Protein AF-A0A9D1TZA0-F1 (afdb_monomer_lite)

Sequence (107 aa):
MQVVGKWTRILARIVWGLVCLLLMVVFLMDLRQFSQAPELYPIGAEGLGWTYESAPNYVLSGWLLVGWGVIGAVLALLYRVRNSGLFLLIHALMTLLWVGYVAWYAY

Radius of gyration: 16.85 Å; chains: 1; bounding box: 39×26×49 Å

Structure (mmCIF, N/CA/C/O backbone):
data_AF-A0A9D1TZA0-F1
#
_entry.id   AF-A0A9D1TZA0-F1
#
loop_
_atom_site.group_PDB
_atom_site.id
_atom_site.type_symbol
_atom_site.label_atom_id
_atom_site.label_alt_id
_atom_site.label_comp_id
_atom_site.label_asym_id
_atom_site.label_entity_id
_atom_site.label_seq_id
_atom_site.pdbx_PDB_ins_code
_atom_site.Cartn_x
_atom_site.Cartn_y
_atom_site.Cartn_z
_atom_site.occupancy
_atom_site.B_iso_or_equiv
_atom_site.auth_seq_id
_atom_site.auth_comp_id
_atom_site.auth_asym_id
_atom_site.auth_atom_id
_atom_site.pdbx_PDB_model_num
ATOM 1 N N . MET A 1 1 ? -17.668 12.674 29.430 1.00 52.38 1 MET A N 1
ATOM 2 C CA . MET A 1 1 ? -16.374 12.612 28.700 1.00 52.38 1 MET A CA 1
ATOM 3 C C . MET A 1 1 ? -15.982 11.202 28.227 1.00 52.38 1 MET A C 1
ATOM 5 O O . MET A 1 1 ? -15.444 11.090 27.135 1.00 52.38 1 MET A O 1
ATOM 9 N N . GLN A 1 2 ? -16.286 10.116 28.958 1.00 56.88 2 GLN A N 1
ATOM 10 C CA . GLN A 1 2 ? -15.921 8.742 28.543 1.00 56.88 2 GLN A CA 1
ATOM 11 C C . GLN A 1 2 ? -16.598 8.236 27.249 1.00 56.88 2 GLN A C 1
ATOM 13 O O . GLN A 1 2 ? -15.999 7.464 26.503 1.00 56.88 2 GLN A O 1
ATOM 18 N N . VAL A 1 3 ? -17.825 8.682 26.954 1.00 61.06 3 VAL A N 1
ATOM 19 C CA . VAL A 1 3 ? -18.577 8.264 25.753 1.00 61.06 3 VAL A CA 1
ATOM 20 C C . VAL A 1 3 ? -17.953 8.828 24.472 1.00 61.06 3 VAL A C 1
ATOM 22 O O . VAL A 1 3 ? -17.792 8.098 23.497 1.00 61.06 3 VAL A O 1
ATOM 25 N N . VAL A 1 4 ? -17.505 10.088 24.500 1.00 63.06 4 VAL A N 1
ATOM 26 C CA . VAL A 1 4 ? -16.846 10.755 23.362 1.00 63.06 4 VAL A CA 1
ATOM 27 C C . VAL A 1 4 ? -15.565 10.012 22.967 1.00 63.06 4 VAL A C 1
ATOM 29 O O . VAL A 1 4 ? -15.377 9.693 21.798 1.00 63.06 4 VAL A O 1
ATOM 32 N N . GLY A 1 5 ? -14.746 9.603 23.945 1.00 74.19 5 GLY A N 1
ATOM 33 C CA . GLY A 1 5 ? -13.518 8.833 23.697 1.00 74.19 5 GLY A CA 1
ATOM 34 C C . GLY A 1 5 ? -13.741 7.422 23.132 1.00 74.19 5 GLY A C 1
ATOM 35 O O . GLY A 1 5 ? -12.837 6.827 22.547 1.00 74.19 5 GLY A O 1
ATOM 36 N N . LYS A 1 6 ? -14.936 6.840 23.293 1.00 78.19 6 LYS A N 1
ATOM 37 C CA . LYS A 1 6 ? -15.276 5.543 22.687 1.00 78.19 6 LYS A CA 1
ATOM 38 C C . LYS A 1 6 ? -15.580 5.696 21.198 1.00 78.19 6 LYS A C 1
ATOM 40 O O . LYS A 1 6 ? -15.047 4.927 20.401 1.00 78.19 6 LYS A O 1
ATOM 45 N N . TRP A 1 7 ? -16.392 6.687 20.839 1.00 81.75 7 TRP A N 1
ATOM 46 C CA . TRP A 1 7 ? -16.781 6.941 19.452 1.00 81.75 7 TRP A CA 1
ATOM 47 C C . TRP A 1 7 ? -15.609 7.405 18.594 1.00 81.75 7 TRP A C 1
ATOM 49 O O . TRP A 1 7 ? -15.448 6.896 17.489 1.00 81.75 7 TRP A O 1
ATOM 59 N N . THR A 1 8 ? -14.732 8.266 19.119 1.00 83.88 8 THR A N 1
ATOM 60 C CA . THR A 1 8 ? -13.530 8.700 18.388 1.00 83.88 8 THR A CA 1
ATOM 61 C C . THR A 1 8 ? -12.607 7.535 18.046 1.00 83.88 8 THR A C 1
ATOM 63 O O . THR A 1 8 ? -12.127 7.441 16.921 1.00 83.88 8 THR A O 1
ATOM 66 N N . ARG A 1 9 ? -12.407 6.587 18.971 1.00 82.62 9 ARG A N 1
ATOM 67 C CA . ARG A 1 9 ? -11.593 5.387 18.715 1.00 82.62 9 ARG A CA 1
ATOM 68 C C . ARG A 1 9 ? -12.208 4.463 17.670 1.00 82.62 9 ARG A C 1
ATOM 70 O O . ARG A 1 9 ? -11.475 3.885 16.876 1.00 82.62 9 ARG A O 1
ATOM 77 N N . ILE A 1 10 ? -13.530 4.294 17.678 1.00 86.56 10 ILE A N 1
ATOM 78 C CA . ILE A 1 10 ? -14.223 3.482 16.668 1.00 86.56 10 ILE A CA 1
ATOM 79 C C . ILE A 1 10 ? -14.124 4.158 15.300 1.00 86.56 10 ILE A C 1
ATOM 81 O O . ILE A 1 10 ? -13.757 3.504 14.329 1.00 86.56 10 ILE A O 1
ATOM 85 N N . LEU A 1 11 ? -14.376 5.466 15.235 1.00 90.00 11 LEU A N 1
ATOM 86 C CA . LEU A 1 11 ? -14.295 6.225 13.993 1.00 90.00 11 LEU A CA 1
ATOM 87 C C . LEU A 1 11 ? -12.882 6.185 13.401 1.00 90.00 11 LEU A C 1
ATOM 89 O O . LEU A 1 11 ? -12.734 5.858 12.230 1.00 90.00 11 LEU A O 1
ATOM 93 N N . ALA A 1 12 ? -11.848 6.421 14.215 1.00 87.88 12 ALA A N 1
ATOM 94 C CA . ALA A 1 12 ? -10.455 6.356 13.770 1.00 87.88 12 ALA A CA 1
ATOM 95 C C . ALA A 1 12 ? -10.098 4.987 13.171 1.00 87.88 12 ALA A C 1
ATOM 97 O O . ALA A 1 12 ? -9.405 4.913 12.163 1.00 87.88 12 ALA A O 1
ATOM 98 N N . ARG A 1 13 ? -10.617 3.899 13.754 1.00 89.00 13 ARG A N 1
ATOM 99 C CA . ARG A 1 13 ? -10.427 2.536 13.236 1.00 89.00 13 ARG A CA 1
ATOM 100 C C . ARG A 1 13 ? -11.102 2.330 11.889 1.00 89.00 13 ARG A C 1
ATOM 102 O O . ARG A 1 13 ? -10.477 1.780 10.992 1.00 89.00 13 ARG A O 1
ATOM 109 N N . ILE A 1 14 ? -12.355 2.766 11.753 1.00 91.69 14 ILE A N 1
ATOM 110 C CA . ILE A 1 14 ? -13.105 2.649 10.495 1.00 91.69 14 ILE A CA 1
ATOM 111 C C . ILE A 1 14 ? -12.395 3.442 9.402 1.00 91.69 14 ILE A C 1
ATOM 113 O O . ILE A 1 14 ? -12.116 2.896 8.341 1.00 91.69 14 ILE A O 1
ATOM 117 N N . VAL A 1 15 ? -12.047 4.698 9.686 1.00 93.62 15 VAL A N 1
ATOM 118 C CA . VAL A 1 15 ? -11.326 5.562 8.746 1.00 93.62 15 VAL A CA 1
ATOM 119 C C . VAL A 1 15 ? -10.005 4.917 8.339 1.00 93.62 15 VAL A C 1
ATOM 121 O O . VAL A 1 15 ? -9.738 4.790 7.150 1.00 93.62 15 VAL A O 1
ATOM 124 N N . TRP A 1 16 ? -9.209 4.437 9.297 1.00 94.38 16 TRP A N 1
ATOM 125 C CA . TRP A 1 16 ? -7.934 3.796 8.985 1.00 94.38 16 TRP A CA 1
ATOM 126 C C . TRP A 1 16 ? -8.096 2.498 8.180 1.00 94.38 16 TRP A C 1
ATOM 128 O O . TRP A 1 16 ? -7.349 2.259 7.234 1.00 94.38 16 TRP A O 1
ATOM 138 N N . GLY A 1 17 ? -9.097 1.678 8.507 1.00 94.38 17 GLY A N 1
ATOM 139 C CA . GLY A 1 17 ? -9.430 0.482 7.735 1.00 94.38 17 GLY A CA 1
ATOM 140 C C . GLY A 1 17 ? -9.799 0.817 6.288 1.00 94.38 17 GLY A C 1
ATOM 141 O O . GLY A 1 17 ? -9.288 0.183 5.369 1.00 94.38 17 GLY A O 1
ATOM 142 N N . LEU A 1 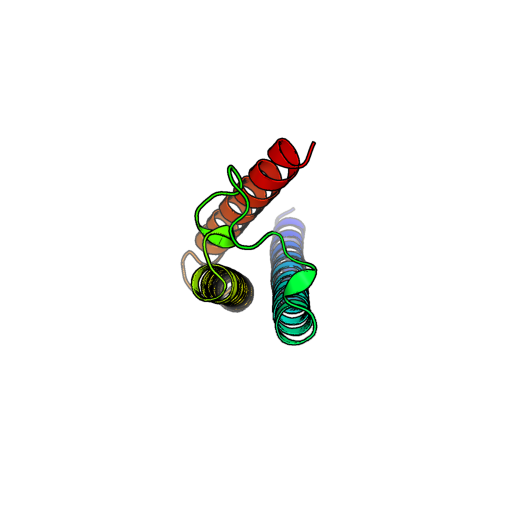18 ? -10.613 1.856 6.074 1.00 95.88 18 LEU A N 1
ATOM 143 C CA . LEU A 1 18 ? -10.957 2.345 4.735 1.00 95.88 18 LEU A CA 1
ATOM 144 C C . LEU A 1 18 ? -9.729 2.869 3.980 1.00 95.88 18 LEU A C 1
ATOM 146 O O . LEU A 1 18 ? -9.582 2.571 2.800 1.00 95.88 18 LEU A O 1
ATOM 150 N N . VAL A 1 19 ? -8.820 3.583 4.651 1.00 95.50 19 VAL A N 1
ATOM 151 C CA . VAL A 1 19 ? -7.544 4.023 4.057 1.00 95.50 19 VAL A CA 1
ATOM 152 C C . VAL A 1 19 ? -6.711 2.824 3.601 1.00 95.50 19 VAL A C 1
ATOM 154 O O . VAL A 1 19 ? -6.204 2.830 2.483 1.00 95.50 19 VAL A O 1
ATOM 157 N N . CYS A 1 20 ? -6.611 1.769 4.413 1.00 95.88 20 CYS A N 1
ATOM 158 C CA . CYS A 1 20 ? -5.873 0.559 4.039 1.00 95.88 20 CYS A CA 1
ATOM 159 C C . CYS A 1 20 ? -6.496 -0.143 2.823 1.00 95.88 20 CYS A C 1
ATOM 161 O O . CYS A 1 20 ? -5.772 -0.588 1.935 1.00 95.88 20 CYS A O 1
ATOM 163 N N . LEU A 1 21 ? -7.831 -0.201 2.752 1.00 96.12 21 LEU A N 1
ATOM 164 C CA . LEU A 1 21 ? -8.543 -0.750 1.594 1.00 96.12 21 LEU A CA 1
ATOM 165 C C . LEU A 1 21 ? -8.323 0.094 0.332 1.00 96.12 21 LEU A C 1
ATOM 167 O O . LEU A 1 21 ? -8.101 -0.463 -0.739 1.00 96.12 21 LEU A O 1
ATOM 171 N N . LEU A 1 22 ? -8.345 1.424 0.449 1.00 96.06 22 LEU A N 1
ATOM 172 C CA . LEU A 1 22 ? -8.060 2.323 -0.671 1.00 96.06 22 LEU A CA 1
ATOM 173 C C . LEU A 1 22 ? -6.619 2.162 -1.170 1.00 96.06 22 LEU A C 1
ATOM 175 O O . LEU A 1 22 ? -6.416 2.020 -2.372 1.00 96.06 22 LEU A O 1
ATOM 179 N N . LEU A 1 23 ? -5.633 2.113 -0.269 1.00 93.56 23 LEU A N 1
ATOM 180 C CA . LEU A 1 23 ? -4.233 1.859 -0.630 1.00 93.56 23 LEU A CA 1
ATOM 181 C C . LEU A 1 23 ? -4.069 0.512 -1.338 1.00 93.56 23 LEU A C 1
ATOM 183 O O . LEU A 1 23 ? -3.396 0.430 -2.359 1.00 93.56 23 LEU A O 1
ATOM 187 N N . MET A 1 24 ? -4.740 -0.531 -0.847 1.00 95.81 24 MET A N 1
ATOM 188 C CA . MET A 1 24 ? -4.747 -1.838 -1.499 1.00 95.81 24 MET A CA 1
ATOM 189 C C . MET A 1 24 ? -5.275 -1.753 -2.938 1.00 95.81 24 MET A C 1
ATOM 191 O O . MET A 1 24 ? -4.668 -2.319 -3.843 1.00 95.81 24 MET A O 1
ATOM 195 N N . VAL A 1 25 ? -6.371 -1.021 -3.170 1.00 97.25 25 VAL A N 1
ATOM 196 C CA . VAL A 1 25 ? -6.902 -0.791 -4.524 1.00 97.25 25 VAL A CA 1
ATOM 197 C C . VAL A 1 25 ? -5.889 -0.047 -5.393 1.00 97.25 25 VAL A C 1
ATOM 199 O O . VAL A 1 25 ? -5.688 -0.445 -6.537 1.00 97.25 25 VAL A O 1
ATOM 202 N N . VAL A 1 26 ? -5.222 0.982 -4.862 1.00 96.12 26 VAL A N 1
ATOM 203 C CA . VAL A 1 26 ? -4.176 1.720 -5.590 1.00 96.12 26 VAL A CA 1
ATOM 204 C C . VAL A 1 26 ? -3.054 0.780 -6.032 1.00 96.12 26 VAL A C 1
ATOM 206 O O . VAL A 1 26 ? -2.725 0.761 -7.214 1.00 96.12 26 VAL A O 1
ATOM 209 N N . PHE A 1 27 ? -2.527 -0.061 -5.139 1.00 95.69 27 PHE A N 1
ATOM 210 C CA . PHE A 1 27 ? -1.452 -0.997 -5.488 1.00 95.69 27 PHE A CA 1
ATOM 211 C C . PHE A 1 27 ? -1.895 -2.091 -6.468 1.00 95.69 27 PHE A C 1
ATOM 213 O O . PHE A 1 27 ? -1.125 -2.486 -7.338 1.00 95.69 27 PHE A O 1
ATOM 220 N N . LEU A 1 28 ? -3.142 -2.563 -6.382 1.00 97.94 28 LEU A N 1
ATOM 221 C CA . LEU A 1 28 ? -3.689 -3.502 -7.369 1.00 97.94 28 LEU A CA 1
ATOM 222 C C . LEU A 1 28 ? -3.835 -2.859 -8.753 1.00 97.94 28 LEU A C 1
ATOM 224 O O . LEU A 1 28 ? -3.575 -3.511 -9.765 1.00 97.94 28 LEU A O 1
ATOM 228 N N . MET A 1 29 ? -4.252 -1.593 -8.806 1.00 98.06 29 MET A N 1
ATOM 229 C CA . MET A 1 29 ? -4.347 -0.838 -10.056 1.00 98.06 29 MET A CA 1
ATOM 230 C C . MET A 1 29 ? -2.966 -0.559 -10.651 1.00 98.06 29 MET A C 1
ATOM 232 O O . MET A 1 29 ? -2.810 -0.687 -11.861 1.00 98.06 29 MET A O 1
ATOM 236 N N . ASP A 1 30 ? -1.975 -0.261 -9.814 1.00 96.81 30 ASP A N 1
ATOM 237 C CA . ASP A 1 30 ? -0.580 -0.069 -10.218 1.00 96.81 30 ASP A CA 1
ATOM 238 C C . ASP A 1 30 ? 0.028 -1.365 -10.781 1.00 96.81 30 ASP A C 1
ATOM 240 O O . ASP A 1 30 ? 0.524 -1.388 -11.904 1.00 96.81 30 ASP A O 1
ATOM 244 N N . LEU A 1 31 ? -0.143 -2.499 -10.090 1.00 97.69 31 LEU A N 1
ATOM 245 C CA . LEU A 1 31 ? 0.260 -3.816 -10.606 1.00 97.69 31 LEU A CA 1
ATOM 246 C C . LEU A 1 31 ? -0.433 -4.164 -11.930 1.00 97.69 31 LEU A C 1
ATOM 248 O O . LEU A 1 31 ? 0.190 -4.716 -12.841 1.00 97.69 31 LEU A O 1
ATOM 252 N N . ARG A 1 32 ? -1.727 -3.846 -12.053 1.00 98.06 32 ARG A N 1
ATOM 253 C CA . ARG A 1 32 ? -2.467 -4.028 -13.305 1.00 98.06 32 ARG A CA 1
ATOM 254 C C . ARG A 1 32 ? -1.887 -3.155 -14.416 1.00 98.06 32 ARG A C 1
ATOM 256 O O . ARG A 1 32 ? -1.686 -3.667 -15.514 1.00 98.06 32 ARG A O 1
ATOM 263 N N . GLN A 1 33 ? -1.620 -1.881 -14.152 1.00 98.19 33 GLN A N 1
ATOM 264 C CA . GLN A 1 33 ? -1.022 -0.974 -15.127 1.00 98.19 33 GLN A CA 1
ATOM 265 C C . GLN A 1 33 ? 0.364 -1.464 -15.557 1.00 98.19 33 GLN A C 1
ATOM 267 O O . GLN A 1 33 ? 0.613 -1.572 -16.755 1.00 98.19 33 GLN A O 1
ATOM 272 N N . PHE A 1 34 ? 1.209 -1.878 -14.612 1.00 97.69 34 PHE A N 1
ATOM 273 C CA . PHE A 1 34 ? 2.499 -2.499 -14.902 1.00 97.69 34 PHE A CA 1
ATOM 274 C C . PHE A 1 34 ? 2.366 -3.735 -15.797 1.00 97.69 34 PHE A C 1
ATOM 276 O O . PHE A 1 34 ? 3.117 -3.886 -16.754 1.00 97.69 34 PHE A O 1
ATOM 283 N N . SER A 1 35 ? 1.378 -4.603 -15.548 1.00 96.88 35 SER A N 1
ATOM 284 C CA . SER A 1 35 ? 1.147 -5.780 -16.400 1.00 96.88 35 SER A CA 1
ATOM 285 C C . SER A 1 35 ? 0.714 -5.441 -17.832 1.00 96.88 35 SER A C 1
ATOM 287 O O . SER A 1 35 ? 0.888 -6.262 -18.729 1.00 96.88 35 SER A O 1
ATOM 289 N N . GLN A 1 36 ? 0.120 -4.262 -18.041 1.00 97.81 36 GLN A N 1
ATOM 290 C CA . GLN A 1 36 ? -0.397 -3.825 -19.337 1.00 97.81 36 GLN A CA 1
ATOM 291 C C . GLN A 1 36 ? 0.624 -2.999 -20.124 1.00 97.81 36 GLN A C 1
ATOM 293 O O . GLN A 1 36 ? 0.630 -3.075 -21.349 1.00 97.81 36 GLN A O 1
ATOM 298 N N . ALA A 1 37 ? 1.448 -2.219 -19.425 1.00 96.62 37 ALA A N 1
ATOM 299 C CA . ALA A 1 37 ? 2.404 -1.280 -20.000 1.00 96.62 37 ALA A CA 1
ATOM 300 C C . ALA A 1 37 ? 3.665 -1.176 -19.112 1.00 96.62 37 ALA A C 1
ATOM 302 O O . ALA A 1 37 ? 3.890 -0.146 -18.463 1.00 96.62 37 ALA A O 1
ATOM 303 N N . PRO A 1 38 ? 4.478 -2.248 -19.013 1.00 94.25 38 PRO A N 1
ATOM 304 C CA . PRO A 1 38 ? 5.663 -2.273 -18.150 1.00 94.25 38 PRO A CA 1
ATOM 305 C C . PRO A 1 38 ? 6.726 -1.242 -18.560 1.00 94.25 38 PRO A C 1
ATOM 307 O O . PRO A 1 38 ? 7.515 -0.815 -17.721 1.00 94.25 38 PRO A O 1
ATOM 310 N N . GLU A 1 39 ? 6.732 -0.801 -19.818 1.00 95.50 39 GLU A N 1
ATOM 311 C CA . GLU A 1 39 ? 7.627 0.227 -20.359 1.00 95.50 39 GLU A CA 1
ATOM 312 C C . GLU A 1 39 ? 7.415 1.625 -19.758 1.00 95.50 39 GLU A C 1
ATOM 314 O O . GLU A 1 39 ? 8.291 2.480 -19.879 1.00 95.50 39 GLU A O 1
ATOM 319 N N . LEU A 1 40 ? 6.277 1.868 -19.096 1.00 95.94 40 LEU A N 1
ATOM 320 C CA . LEU A 1 40 ? 6.017 3.118 -18.372 1.00 95.94 40 LEU A CA 1
ATOM 321 C C . LEU A 1 40 ? 6.771 3.202 -17.040 1.00 95.94 40 LEU A C 1
ATOM 323 O O . LEU A 1 40 ? 6.781 4.256 -16.403 1.00 95.94 40 LEU A O 1
ATOM 327 N N . TYR A 1 41 ? 7.379 2.100 -16.608 1.00 95.06 41 TYR A N 1
ATOM 328 C CA . TYR A 1 41 ? 8.060 1.994 -15.331 1.00 95.06 41 TYR A CA 1
ATOM 329 C C . TYR A 1 41 ? 9.572 1.974 -15.551 1.00 95.06 41 TYR A C 1
ATOM 331 O O . TYR A 1 41 ? 10.054 1.319 -16.477 1.00 95.06 41 TYR A O 1
ATOM 339 N N . PRO A 1 42 ? 10.353 2.654 -14.698 1.00 94.69 42 PRO A N 1
ATOM 340 C CA . PRO A 1 42 ? 11.793 2.804 -14.884 1.00 94.69 42 PRO A CA 1
ATOM 341 C C . PRO A 1 42 ? 12.561 1.555 -14.413 1.00 94.69 42 PRO A C 1
ATOM 343 O O . PRO A 1 42 ? 13.460 1.629 -13.576 1.00 94.69 42 PRO A O 1
ATOM 346 N N . ILE A 1 43 ? 12.178 0.382 -14.920 1.00 96.31 43 ILE A N 1
ATOM 347 C CA . ILE A 1 43 ? 12.802 -0.894 -14.572 1.00 96.31 43 ILE A CA 1
ATOM 348 C C . ILE A 1 43 ? 14.229 -0.938 -15.127 1.00 96.31 43 ILE A C 1
ATOM 350 O O . ILE A 1 43 ? 14.455 -0.704 -16.312 1.00 96.31 43 ILE A O 1
ATOM 354 N N . GLY A 1 44 ? 15.191 -1.256 -14.266 1.00 92.81 44 GLY A N 1
ATOM 355 C CA . GLY A 1 44 ? 16.617 -1.271 -14.575 1.00 92.81 44 GLY A CA 1
ATOM 356 C C . GLY A 1 44 ? 17.274 0.111 -14.580 1.00 92.81 44 GLY A C 1
ATOM 357 O O . GLY A 1 44 ? 18.462 0.199 -14.881 1.00 92.81 44 GLY A O 1
ATOM 358 N N . ALA A 1 45 ? 16.547 1.187 -14.254 1.00 90.81 45 ALA A N 1
ATOM 359 C CA . ALA A 1 45 ? 17.144 2.513 -14.156 1.00 90.81 45 ALA A CA 1
ATOM 360 C C . ALA A 1 45 ? 18.042 2.625 -12.913 1.00 90.81 45 ALA A C 1
ATOM 362 O O . ALA A 1 45 ? 17.680 2.214 -11.805 1.00 90.81 45 ALA A O 1
ATOM 363 N N . GLU A 1 46 ? 19.226 3.206 -13.100 1.00 89.50 46 GLU A N 1
ATOM 364 C CA . GLU A 1 46 ? 20.189 3.399 -12.020 1.00 89.50 46 GLU A CA 1
ATOM 365 C C . GLU A 1 46 ? 19.644 4.351 -10.944 1.00 89.50 46 GLU A C 1
ATOM 367 O O . GLU A 1 46 ? 18.962 5.334 -11.232 1.00 89.50 46 GLU A O 1
ATOM 372 N N . GLY A 1 47 ? 19.956 4.061 -9.679 1.00 84.25 47 GLY A N 1
ATOM 373 C CA . GLY A 1 47 ? 19.621 4.934 -8.549 1.00 84.25 47 GLY A CA 1
ATOM 374 C C . GLY A 1 47 ? 18.196 4.811 -7.993 1.00 84.25 47 GLY A C 1
ATOM 375 O O . GLY A 1 47 ? 17.890 5.491 -7.018 1.00 84.25 47 GLY A O 1
ATOM 376 N N . LEU A 1 48 ? 17.340 3.932 -8.532 1.00 83.88 48 LEU A N 1
ATOM 377 C CA . LEU A 1 48 ? 15.944 3.775 -8.074 1.00 83.88 48 LEU A CA 1
ATOM 378 C C . LEU A 1 48 ? 15.720 2.663 -7.029 1.00 83.88 48 LEU A C 1
ATOM 380 O O . LEU A 1 48 ? 14.604 2.456 -6.553 1.00 83.88 48 LEU A O 1
ATOM 384 N N . GLY A 1 49 ? 16.785 1.970 -6.623 1.00 87.69 49 GLY A N 1
ATOM 385 C CA . GLY A 1 49 ? 16.746 0.948 -5.576 1.00 87.69 49 GLY A CA 1
ATOM 386 C C . GLY A 1 49 ? 16.129 -0.388 -6.010 1.00 87.69 49 GLY A C 1
ATOM 387 O O . GLY A 1 49 ? 15.739 -0.591 -7.157 1.00 87.69 49 GLY A O 1
ATOM 388 N N . TRP A 1 50 ? 16.046 -1.321 -5.056 1.00 93.25 50 TRP A N 1
ATOM 389 C CA . TRP A 1 50 ? 15.744 -2.738 -5.309 1.00 93.25 50 TRP A CA 1
ATOM 390 C C . TRP A 1 50 ? 14.401 -2.991 -6.014 1.00 93.25 50 TRP A C 1
ATOM 392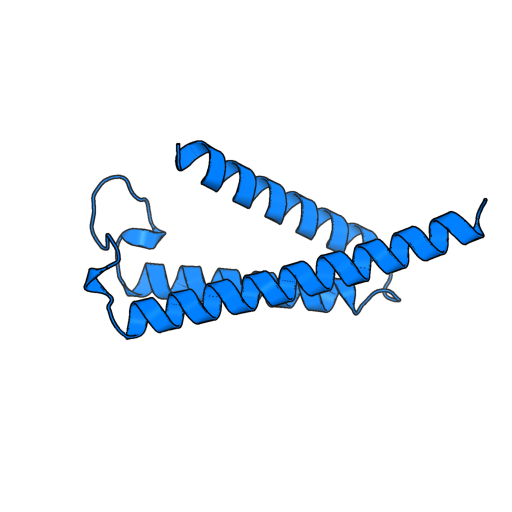 O O . TRP A 1 50 ? 14.306 -3.872 -6.867 1.00 93.25 50 TRP A O 1
ATOM 402 N N . THR A 1 51 ? 13.369 -2.195 -5.705 1.00 93.31 51 THR A N 1
ATOM 403 C CA . THR A 1 51 ? 12.031 -2.320 -6.313 1.00 93.31 51 THR A CA 1
ATOM 404 C C . THR A 1 51 ? 12.066 -2.168 -7.831 1.00 93.31 51 THR A C 1
ATOM 406 O O . THR A 1 51 ? 11.345 -2.880 -8.520 1.00 93.31 51 THR A O 1
ATOM 409 N N . TYR A 1 52 ? 12.901 -1.272 -8.357 1.00 94.25 52 TYR A N 1
ATOM 410 C CA . TYR A 1 52 ? 12.983 -1.000 -9.792 1.00 94.25 52 TYR A CA 1
ATOM 411 C C . TYR A 1 52 ? 14.131 -1.749 -10.475 1.00 94.25 52 TYR A C 1
ATOM 413 O O . TYR A 1 52 ? 14.308 -1.610 -11.676 1.00 94.25 52 TYR A O 1
ATOM 421 N N . GLU A 1 53 ? 14.891 -2.580 -9.760 1.00 95.62 53 GLU A N 1
ATOM 422 C CA . GLU A 1 53 ? 16.019 -3.331 -10.330 1.00 95.62 53 GLU A CA 1
ATOM 423 C C . GLU A 1 53 ? 15.571 -4.351 -11.391 1.00 95.62 53 GLU A C 1
ATOM 425 O O . GLU A 1 53 ? 16.260 -4.577 -12.383 1.00 95.62 53 GLU A O 1
ATOM 430 N N . SER A 1 54 ? 14.397 -4.962 -11.211 1.00 96.31 54 SER A N 1
ATOM 431 C CA . SER A 1 54 ? 13.840 -5.924 -12.161 1.00 96.31 54 SER A CA 1
ATOM 432 C C . SER A 1 54 ? 12.314 -5.993 -12.077 1.00 96.31 54 SER A C 1
ATOM 434 O O . SER A 1 54 ? 11.716 -5.662 -11.051 1.00 96.31 54 SER A O 1
ATOM 436 N N . ALA A 1 55 ? 11.668 -6.476 -13.142 1.00 96.38 55 ALA A N 1
ATOM 437 C CA . ALA A 1 55 ? 10.217 -6.668 -13.163 1.00 96.38 55 ALA A CA 1
ATOM 438 C C . ALA A 1 55 ? 9.705 -7.610 -12.044 1.00 96.38 55 ALA A C 1
ATOM 440 O O . ALA A 1 55 ? 8.706 -7.272 -11.408 1.00 96.38 55 ALA A O 1
ATOM 441 N N . PRO A 1 56 ? 10.368 -8.747 -11.728 1.00 97.31 56 PRO A N 1
ATOM 442 C CA . PRO A 1 56 ? 9.983 -9.577 -10.585 1.00 97.31 56 PRO A CA 1
ATOM 443 C C . PRO A 1 56 ? 10.042 -8.846 -9.240 1.00 97.31 56 PRO A C 1
ATOM 445 O O . PRO A 1 56 ? 9.123 -9.004 -8.436 1.00 97.31 56 PRO A O 1
ATOM 448 N N . ASN A 1 57 ? 11.076 -8.029 -9.000 1.00 96.88 57 ASN A N 1
ATOM 449 C CA . ASN A 1 57 ? 11.183 -7.251 -7.761 1.00 96.88 57 ASN A CA 1
ATOM 450 C C . ASN A 1 57 ? 10.035 -6.250 -7.652 1.00 96.88 57 ASN A C 1
ATOM 452 O O . ASN A 1 57 ? 9.409 -6.149 -6.600 1.00 96.88 57 ASN A O 1
ATOM 456 N N . TYR A 1 58 ? 9.714 -5.565 -8.750 1.00 96.62 58 TYR A N 1
ATOM 457 C CA . TYR A 1 58 ? 8.624 -4.601 -8.792 1.00 96.62 58 TYR A CA 1
ATOM 458 C C . TYR A 1 58 ? 7.269 -5.251 -8.466 1.00 96.62 58 TYR A C 1
ATOM 460 O O . TYR A 1 58 ? 6.542 -4.792 -7.581 1.00 96.62 58 TYR A O 1
ATOM 468 N N . VAL A 1 59 ? 6.965 -6.382 -9.112 1.00 97.62 59 VAL A N 1
ATOM 469 C CA . VAL A 1 59 ? 5.737 -7.152 -8.855 1.00 97.62 59 VAL A CA 1
ATOM 470 C C . VAL A 1 59 ? 5.684 -7.646 -7.408 1.00 97.62 59 VAL A C 1
ATOM 472 O O . VAL A 1 59 ? 4.639 -7.545 -6.760 1.00 97.62 59 VAL A O 1
ATOM 475 N N . LEU A 1 60 ? 6.799 -8.152 -6.874 1.00 97.81 60 LEU A N 1
ATOM 476 C CA . LEU A 1 60 ? 6.882 -8.598 -5.485 1.00 97.81 60 LEU A CA 1
ATOM 477 C C . LEU A 1 60 ? 6.651 -7.438 -4.507 1.00 97.81 60 LEU A C 1
ATOM 479 O O . LEU A 1 60 ? 5.849 -7.582 -3.585 1.00 97.81 60 LEU A O 1
ATOM 483 N N . SER A 1 61 ? 7.278 -6.281 -4.729 1.00 95.62 61 SER A N 1
ATOM 484 C CA . SER A 1 61 ? 7.049 -5.067 -3.937 1.00 95.62 61 SER A CA 1
ATOM 485 C C . SER A 1 61 ? 5.576 -4.655 -3.942 1.00 95.62 61 SER A C 1
ATOM 487 O O . SER A 1 61 ? 5.012 -4.401 -2.877 1.00 95.62 61 SER A O 1
ATOM 489 N N . GLY A 1 62 ? 4.918 -4.665 -5.105 1.00 96.31 62 GLY A N 1
ATOM 490 C CA . GLY A 1 62 ? 3.486 -4.373 -5.196 1.00 96.31 62 GLY A CA 1
ATOM 491 C C . GLY A 1 62 ? 2.630 -5.353 -4.384 1.00 96.31 62 GLY A C 1
ATOM 492 O O . GLY A 1 62 ? 1.760 -4.929 -3.622 1.00 96.31 62 GLY A O 1
ATOM 493 N N . TRP A 1 63 ? 2.908 -6.659 -4.453 1.00 97.81 63 TRP A N 1
ATOM 494 C CA . TRP A 1 63 ? 2.184 -7.654 -3.650 1.00 97.81 63 TRP A CA 1
ATOM 495 C C . TRP A 1 63 ? 2.447 -7.535 -2.148 1.00 97.81 63 TRP A C 1
ATOM 497 O O . TRP A 1 63 ? 1.523 -7.733 -1.355 1.00 97.81 63 TRP A O 1
ATOM 507 N N . LEU A 1 64 ? 3.667 -7.177 -1.740 1.00 96.94 64 LEU A N 1
ATOM 508 C CA . LEU A 1 64 ? 3.978 -6.888 -0.338 1.00 96.94 64 LEU A CA 1
ATOM 509 C C . LEU A 1 64 ? 3.161 -5.693 0.172 1.00 96.94 64 LEU A C 1
ATOM 511 O O . LEU A 1 64 ? 2.628 -5.751 1.281 1.00 96.94 64 LEU A O 1
ATOM 515 N N . LEU A 1 65 ? 2.991 -4.652 -0.646 1.00 95.69 65 LEU A N 1
ATOM 516 C CA . LEU A 1 65 ? 2.169 -3.484 -0.316 1.00 95.69 65 LEU A CA 1
ATOM 517 C C . LEU A 1 65 ? 0.667 -3.816 -0.264 1.00 95.69 65 LEU A C 1
ATOM 519 O O . LEU A 1 65 ? -0.035 -3.363 0.645 1.00 95.69 65 LEU A O 1
ATOM 523 N N . VAL A 1 66 ? 0.174 -4.672 -1.164 1.00 97.31 66 VAL A N 1
ATOM 524 C CA . VAL A 1 66 ? -1.191 -5.228 -1.086 1.00 97.31 66 VAL A CA 1
ATOM 525 C C . VAL A 1 66 ? -1.379 -6.012 0.217 1.00 97.31 66 VAL A C 1
ATOM 527 O O . VAL A 1 66 ? -2.343 -5.775 0.947 1.00 97.31 66 VAL A O 1
ATOM 530 N N . GLY A 1 67 ? -0.441 -6.903 0.550 1.00 97.12 67 GLY A N 1
ATOM 531 C CA . GLY A 1 67 ? -0.456 -7.676 1.795 1.00 97.12 67 GLY A CA 1
ATOM 532 C C . GLY A 1 67 ? -0.427 -6.788 3.041 1.00 97.12 67 GLY A C 1
ATOM 533 O O . GLY A 1 67 ? -1.171 -7.033 3.993 1.00 97.12 67 GLY A O 1
ATOM 534 N N . TRP A 1 68 ? 0.355 -5.708 3.012 1.00 96.50 68 TRP A N 1
ATOM 535 C CA . TRP A 1 68 ? 0.370 -4.691 4.063 1.00 96.50 68 TRP A CA 1
ATOM 536 C C . TRP A 1 68 ? -1.010 -4.038 4.242 1.00 96.50 68 TRP A C 1
ATOM 538 O O . TRP A 1 68 ? -1.527 -3.978 5.358 1.00 96.50 68 TRP A O 1
ATOM 548 N N . GLY A 1 69 ? -1.672 -3.652 3.144 1.00 95.88 69 GLY A N 1
ATOM 549 C CA . GLY A 1 69 ? -3.047 -3.140 3.170 1.00 95.88 69 GLY A CA 1
ATOM 550 C C . GLY A 1 69 ? -4.053 -4.124 3.786 1.00 95.88 69 GLY A C 1
ATOM 551 O O . GLY A 1 69 ? -4.890 -3.725 4.604 1.00 95.88 69 GLY A O 1
ATOM 552 N N . VAL A 1 70 ? -3.937 -5.419 3.470 1.00 96.06 70 VAL A N 1
ATOM 553 C CA . VAL A 1 70 ? -4.765 -6.481 4.075 1.00 96.06 70 VAL A CA 1
ATOM 554 C C . VAL A 1 70 ? -4.548 -6.562 5.587 1.00 96.06 70 VAL A C 1
ATOM 556 O O . VAL A 1 70 ? -5.526 -6.612 6.337 1.00 96.06 70 VAL A O 1
ATOM 559 N N . ILE A 1 71 ? -3.296 -6.527 6.055 1.00 95.12 71 ILE A N 1
ATOM 560 C CA . ILE A 1 71 ? -2.975 -6.532 7.492 1.00 95.12 71 ILE A CA 1
ATOM 561 C C . ILE A 1 71 ? -3.651 -5.345 8.188 1.00 95.12 71 ILE A C 1
ATOM 563 O O . ILE A 1 71 ? -4.323 -5.535 9.206 1.00 95.12 71 ILE A O 1
ATOM 567 N N . GLY A 1 72 ? -3.543 -4.139 7.628 1.00 93.69 72 GLY A N 1
ATOM 568 C CA . GLY A 1 72 ? -4.182 -2.941 8.173 1.00 93.69 72 GLY A CA 1
ATOM 569 C C . GLY A 1 72 ? -5.708 -3.050 8.267 1.00 93.69 72 GLY A C 1
ATOM 570 O O . GLY A 1 72 ? -6.293 -2.719 9.305 1.00 93.69 72 GLY A O 1
ATOM 571 N N . ALA A 1 73 ? -6.356 -3.581 7.226 1.00 93.25 73 ALA A N 1
ATOM 572 C CA . ALA A 1 73 ? -7.801 -3.810 7.214 1.00 93.25 73 ALA A CA 1
ATOM 573 C C . ALA A 1 73 ? -8.230 -4.854 8.263 1.00 93.25 73 ALA A C 1
ATOM 575 O O . ALA A 1 73 ? -9.180 -4.629 9.018 1.00 93.25 73 ALA A O 1
ATOM 576 N N . VAL A 1 74 ? -7.498 -5.966 8.380 1.00 92.56 74 VAL A N 1
ATOM 577 C CA . VAL A 1 74 ? -7.760 -7.004 9.388 1.00 92.56 74 VAL A CA 1
ATOM 578 C C . VAL A 1 74 ? -7.580 -6.453 10.805 1.00 92.56 74 VAL A C 1
ATOM 580 O O . VAL A 1 74 ? -8.441 -6.664 11.661 1.00 92.56 74 VAL A O 1
ATOM 583 N N . LEU A 1 75 ? -6.516 -5.687 11.066 1.00 92.00 75 LEU A N 1
ATOM 584 C CA . LEU A 1 75 ? -6.288 -5.057 12.370 1.00 92.00 75 LEU A CA 1
ATOM 585 C C . LEU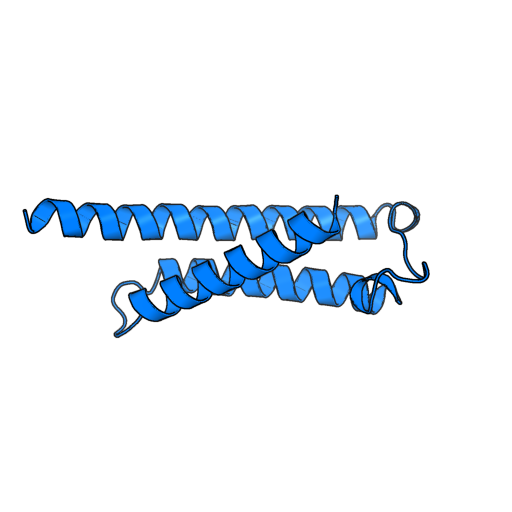 A 1 75 ? -7.409 -4.075 12.747 1.00 92.00 75 LEU A C 1
ATOM 587 O O . LEU A 1 75 ? -7.784 -3.999 13.922 1.00 92.00 75 LEU A O 1
ATOM 591 N N . ALA A 1 76 ? -7.977 -3.359 11.772 1.00 90.38 76 ALA A N 1
ATOM 592 C CA . ALA A 1 76 ? -9.126 -2.484 11.996 1.00 90.38 76 ALA A CA 1
ATOM 593 C C . ALA A 1 76 ? -10.392 -3.273 12.393 1.00 90.38 76 ALA A C 1
ATOM 595 O O . ALA A 1 76 ? -11.167 -2.810 13.237 1.00 90.38 76 ALA A O 1
ATOM 596 N N . LEU A 1 77 ? -10.575 -4.481 11.843 1.00 88.25 77 LEU A N 1
ATOM 597 C CA . LEU A 1 77 ? -11.708 -5.371 12.129 1.00 88.25 77 LEU A CA 1
ATOM 598 C C . LEU A 1 77 ? -11.566 -6.140 13.453 1.00 88.25 77 LEU A C 1
ATOM 600 O O . LEU A 1 77 ? -12.559 -6.346 14.153 1.00 88.25 77 LEU A O 1
ATOM 604 N N . LEU A 1 78 ? -10.349 -6.518 13.858 1.00 85.81 78 LEU A N 1
ATOM 605 C CA . LEU A 1 78 ? -10.071 -7.310 15.072 1.00 85.81 78 LEU A CA 1
ATOM 606 C C . LEU A 1 78 ? -10.157 -6.503 16.385 1.00 85.81 78 LEU A C 1
ATOM 608 O O . LEU A 1 78 ? -9.502 -6.803 17.383 1.00 85.81 78 LEU A O 1
ATOM 612 N N . TYR A 1 79 ? -11.026 -5.497 16.431 1.00 71.75 79 TYR A N 1
ATOM 613 C CA . TYR A 1 79 ? -11.104 -4.471 17.473 1.00 71.75 79 TYR A CA 1
ATOM 614 C C . TYR A 1 79 ? -11.416 -4.984 18.894 1.00 71.75 79 TYR A C 1
ATOM 616 O O . TYR A 1 79 ? -11.247 -4.233 19.862 1.00 71.75 79 TYR A O 1
ATOM 624 N N . ARG A 1 80 ? -11.902 -6.230 19.011 1.00 72.31 80 ARG A N 1
ATOM 625 C CA . ARG A 1 80 ? -12.215 -6.929 20.272 1.00 72.31 80 ARG A CA 1
ATOM 626 C C . ARG A 1 80 ? -11.049 -7.760 20.814 1.00 72.31 80 ARG A C 1
ATOM 628 O O . ARG A 1 80 ? -11.112 -8.207 21.955 1.00 72.31 80 ARG A O 1
ATOM 635 N N . VAL A 1 81 ? -9.992 -7.957 20.027 1.00 75.94 81 VAL A N 1
ATOM 636 C CA . VAL A 1 81 ? -8.799 -8.700 20.447 1.00 75.94 81 VAL A CA 1
ATOM 637 C C . VAL A 1 81 ? -7.929 -7.806 21.332 1.00 75.94 81 VAL A C 1
ATOM 639 O O . VAL A 1 81 ? -7.773 -6.604 21.072 1.00 75.94 81 VAL A O 1
ATOM 642 N N . ARG A 1 82 ? -7.357 -8.391 22.393 1.00 75.44 82 ARG A N 1
ATOM 643 C CA . ARG A 1 82 ? -6.409 -7.717 23.292 1.00 75.44 82 ARG A CA 1
ATOM 644 C C . ARG A 1 82 ? -5.265 -7.110 22.468 1.00 75.44 82 ARG A C 1
ATOM 646 O O . ARG A 1 82 ? -4.735 -7.758 21.577 1.00 75.44 82 ARG A O 1
ATOM 653 N N . ASN A 1 83 ? -4.908 -5.858 22.754 1.00 80.81 83 ASN A N 1
ATOM 654 C CA . ASN A 1 83 ? -3.864 -5.080 22.064 1.00 80.81 83 ASN A CA 1
ATOM 655 C C . ASN A 1 83 ? -4.134 -4.710 20.589 1.00 80.81 83 ASN A C 1
ATOM 657 O O . ASN A 1 83 ? -3.296 -4.044 19.986 1.00 80.81 83 ASN A O 1
ATOM 661 N N . SER A 1 84 ? -5.307 -5.019 20.019 1.00 80.44 84 SER A N 1
ATOM 662 C CA . SER A 1 84 ? -5.662 -4.649 18.631 1.00 80.44 84 SER A CA 1
ATOM 663 C C . SER A 1 84 ? -5.467 -3.160 18.315 1.00 80.44 84 SER A C 1
ATOM 665 O O . SER A 1 84 ? -5.021 -2.803 17.232 1.00 80.44 84 SER A O 1
ATOM 667 N N . GLY A 1 85 ? -5.753 -2.272 19.274 1.00 83.94 85 GLY A N 1
ATOM 668 C CA . GLY A 1 85 ? -5.524 -0.832 19.119 1.00 83.94 85 GLY A CA 1
ATOM 669 C C . GLY A 1 85 ? -4.048 -0.438 19.033 1.00 83.94 85 GLY A C 1
ATOM 670 O O . GLY A 1 85 ? -3.720 0.465 18.272 1.00 83.94 85 GLY A O 1
ATOM 671 N N . LEU A 1 86 ? -3.167 -1.120 19.772 1.00 88.88 86 LEU A N 1
ATOM 672 C CA . LEU A 1 86 ? -1.726 -0.871 19.724 1.00 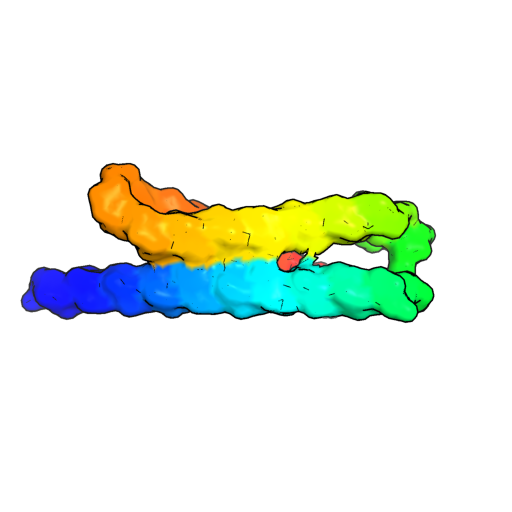88.88 86 LEU A CA 1
ATOM 673 C C . LEU A 1 86 ? -1.147 -1.329 18.385 1.00 88.88 86 LEU A C 1
ATOM 675 O O . LEU A 1 86 ? -0.419 -0.574 17.753 1.00 88.88 86 LEU A O 1
ATOM 679 N N . PHE A 1 87 ? -1.512 -2.526 17.921 1.00 90.75 87 PHE A N 1
ATOM 680 C CA . PHE A 1 87 ? -1.051 -3.023 16.623 1.00 90.75 87 PHE A CA 1
ATOM 681 C C . PHE A 1 87 ? -1.544 -2.158 15.464 1.00 90.75 87 PHE A C 1
ATOM 683 O O . PHE A 1 87 ? -0.768 -1.857 14.563 1.00 90.75 87 PHE A O 1
ATOM 690 N N . LEU A 1 88 ? -2.796 -1.692 15.515 1.00 90.56 88 LEU A N 1
ATOM 691 C CA . LEU A 1 88 ? -3.316 -0.759 14.518 1.00 90.56 88 LEU A CA 1
ATOM 692 C C . LEU A 1 88 ? -2.556 0.574 14.526 1.00 90.56 88 LEU A C 1
ATOM 694 O O . LEU A 1 88 ? -2.268 1.117 13.465 1.00 90.56 88 LEU A O 1
ATOM 698 N N . LEU A 1 89 ? -2.207 1.089 15.710 1.00 91.62 89 LEU A N 1
ATOM 699 C CA . LEU A 1 89 ? -1.405 2.306 15.834 1.00 91.62 89 LEU A CA 1
ATOM 700 C C . LEU A 1 89 ? 0.004 2.110 15.265 1.00 91.62 89 LEU A C 1
ATOM 702 O O . LEU A 1 89 ? 0.459 2.948 14.495 1.00 91.62 89 LEU A O 1
ATOM 706 N N . ILE A 1 90 ? 0.675 1.005 15.603 1.00 94.25 90 ILE A N 1
ATOM 707 C CA . ILE A 1 90 ? 2.003 0.671 15.066 1.00 94.25 90 ILE A CA 1
ATOM 708 C C . ILE A 1 90 ? 1.946 0.588 13.541 1.00 94.25 90 ILE A C 1
ATOM 710 O O . ILE A 1 90 ? 2.740 1.235 12.863 1.00 94.25 90 ILE A O 1
ATOM 714 N N . HIS A 1 91 ? 0.966 -0.139 13.002 1.00 95.38 91 HIS A N 1
ATOM 715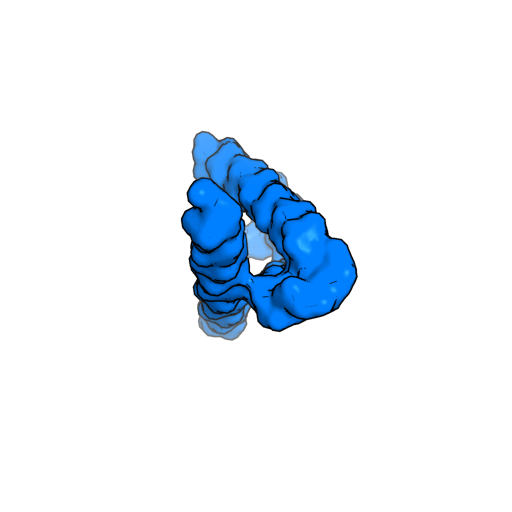 C CA . HIS A 1 91 ? 0.747 -0.228 11.563 1.00 95.38 91 HIS A CA 1
ATOM 716 C C . HIS A 1 91 ? 0.552 1.160 10.937 1.00 95.38 91 HIS A C 1
ATOM 718 O O . HIS A 1 91 ? 1.156 1.467 9.908 1.00 95.38 91 HIS A O 1
ATOM 724 N N . ALA A 1 92 ? -0.276 2.012 11.549 1.00 93.56 92 ALA A N 1
ATOM 725 C CA . ALA A 1 92 ? -0.527 3.359 11.051 1.00 93.56 92 ALA A CA 1
ATOM 726 C C . ALA A 1 92 ? 0.733 4.226 11.036 1.00 93.56 92 ALA A C 1
ATOM 728 O O . ALA A 1 92 ? 1.034 4.845 10.018 1.00 93.56 92 ALA A O 1
ATOM 729 N N . LEU A 1 93 ? 1.509 4.211 12.120 1.00 95.94 93 LEU A N 1
ATOM 730 C CA . LEU A 1 93 ? 2.767 4.948 12.212 1.00 95.94 93 LEU A CA 1
ATOM 731 C C . LEU A 1 93 ? 3.785 4.462 11.178 1.00 95.94 93 LEU A C 1
ATOM 733 O O . LEU A 1 93 ? 4.361 5.282 10.474 1.00 95.94 93 LEU A O 1
ATOM 737 N N . MET A 1 94 ? 3.967 3.147 11.031 1.00 95.69 94 MET A N 1
ATOM 738 C CA . MET A 1 94 ? 4.872 2.588 10.021 1.00 95.69 94 MET A CA 1
ATOM 739 C C . MET A 1 94 ? 4.449 2.968 8.598 1.00 95.69 94 MET A C 1
ATOM 741 O O . MET A 1 94 ? 5.293 3.341 7.789 1.00 95.69 94 MET A O 1
ATOM 745 N N . THR A 1 95 ? 3.144 2.938 8.311 1.00 94.50 95 THR A N 1
ATOM 746 C CA . THR A 1 95 ? 2.606 3.344 7.003 1.00 94.50 95 THR A CA 1
ATOM 747 C C . THR A 1 95 ? 2.879 4.823 6.735 1.00 94.50 95 THR A C 1
ATOM 749 O O . THR A 1 95 ? 3.364 5.172 5.665 1.00 94.50 95 THR A O 1
ATOM 752 N N . LEU A 1 96 ? 2.615 5.699 7.710 1.00 93.56 96 LEU A N 1
ATOM 753 C CA . LEU A 1 96 ? 2.850 7.139 7.577 1.00 93.56 96 LEU A CA 1
ATOM 754 C C . LEU A 1 96 ? 4.336 7.479 7.441 1.00 93.56 96 LEU A C 1
ATOM 756 O O . LEU A 1 96 ? 4.680 8.352 6.653 1.00 93.56 96 LEU A O 1
ATOM 760 N N . LEU A 1 97 ? 5.215 6.782 8.167 1.00 94.44 97 LEU A N 1
ATOM 761 C CA . LEU A 1 97 ? 6.663 6.939 8.029 1.00 94.44 97 LEU A CA 1
ATOM 762 C C . LEU A 1 97 ? 7.136 6.533 6.634 1.00 94.44 97 LEU A C 1
ATOM 764 O O . LEU A 1 97 ? 7.923 7.255 6.032 1.00 94.44 97 LEU A O 1
ATOM 768 N N . TRP A 1 98 ? 6.635 5.415 6.105 1.00 90.25 98 TRP A N 1
ATOM 769 C CA . TRP A 1 98 ? 6.976 4.971 4.756 1.00 90.25 98 TRP A CA 1
ATOM 770 C C . TRP A 1 98 ? 6.465 5.943 3.687 1.00 90.25 98 TRP A C 1
ATOM 772 O O . TRP A 1 98 ? 7.233 6.349 2.821 1.00 90.25 98 TRP A O 1
ATOM 782 N N . VAL A 1 99 ? 5.208 6.391 3.782 1.00 88.56 99 VAL A N 1
ATOM 783 C CA . VAL A 1 99 ? 4.657 7.404 2.865 1.00 88.56 99 VAL A CA 1
ATOM 784 C C . VAL A 1 99 ? 5.438 8.715 2.965 1.00 88.56 99 VAL A C 1
ATOM 786 O O . VAL A 1 99 ? 5.758 9.305 1.941 1.00 88.56 99 VAL A O 1
ATOM 789 N N . GLY A 1 100 ? 5.779 9.158 4.178 1.00 89.88 100 GLY A N 1
ATOM 790 C CA . GLY A 1 100 ? 6.577 10.363 4.401 1.00 89.88 100 GLY A CA 1
ATOM 791 C C . GLY A 1 100 ? 7.987 10.250 3.823 1.00 89.88 100 GLY A C 1
ATOM 792 O O . GLY A 1 100 ? 8.460 11.196 3.203 1.00 89.88 100 GLY A O 1
ATOM 793 N N . TYR A 1 101 ? 8.625 9.086 3.962 1.00 87.00 101 TYR A N 1
ATOM 794 C CA . TYR A 1 101 ? 9.903 8.785 3.321 1.00 87.00 101 TYR A CA 1
ATOM 795 C C . TYR A 1 101 ? 9.779 8.882 1.797 1.00 87.00 101 TYR A C 1
ATOM 797 O O . TYR A 1 101 ? 10.490 9.665 1.181 1.00 87.00 101 TYR A O 1
ATOM 805 N N . VAL A 1 102 ? 8.829 8.170 1.185 1.00 82.88 102 VAL A N 1
ATOM 806 C CA . VAL A 1 102 ? 8.639 8.207 -0.275 1.00 82.88 102 VAL A CA 1
ATOM 807 C C . VAL A 1 102 ? 8.335 9.626 -0.763 1.00 82.88 102 VAL A C 1
ATOM 809 O O . VAL A 1 102 ? 8.932 10.070 -1.736 1.00 82.88 102 VAL A O 1
ATOM 812 N N . ALA A 1 103 ? 7.464 10.362 -0.069 1.00 83.75 103 ALA A N 1
ATOM 813 C CA . ALA A 1 103 ? 7.132 11.740 -0.418 1.00 83.75 103 ALA A CA 1
ATOM 814 C C . ALA A 1 103 ? 8.34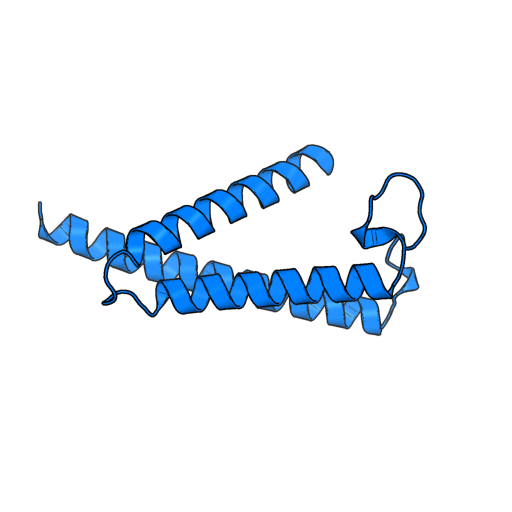1 12.679 -0.305 1.00 83.75 103 ALA A C 1
ATOM 816 O O . ALA A 1 103 ? 8.491 13.562 -1.139 1.00 83.75 103 ALA A O 1
ATOM 817 N N . TRP A 1 104 ? 9.210 12.486 0.690 1.00 84.81 104 TRP A N 1
ATOM 818 C CA . TRP A 1 104 ? 10.420 13.290 0.861 1.00 84.81 104 TRP A CA 1
ATOM 819 C C . TRP A 1 104 ? 11.436 13.086 -0.267 1.00 84.81 104 TRP A C 1
ATOM 821 O O . TRP A 1 104 ? 12.085 14.042 -0.664 1.00 84.81 104 TRP A O 1
ATOM 831 N N . TYR A 1 105 ? 11.570 11.863 -0.785 1.00 71.75 105 TYR A N 1
ATOM 832 C CA . TYR A 1 105 ? 12.501 11.546 -1.877 1.00 71.75 105 TYR A CA 1
ATOM 833 C C . TYR A 1 105 ? 11.892 11.708 -3.282 1.00 71.75 105 TYR A C 1
ATOM 835 O O . TYR A 1 105 ? 12.602 11.551 -4.272 1.00 71.75 105 TYR A O 1
ATOM 843 N N . ALA A 1 106 ? 10.590 11.992 -3.381 1.00 61.22 106 ALA A N 1
ATOM 844 C CA . ALA A 1 106 ? 9.902 12.267 -4.643 1.00 61.22 106 ALA A CA 1
ATOM 845 C C . ALA A 1 106 ? 9.954 13.754 -5.066 1.00 61.22 106 ALA A C 1
ATOM 847 O O . ALA A 1 106 ? 9.484 14.078 -6.158 1.00 61.22 106 ALA A O 1
ATOM 848 N N . TYR A 1 107 ? 10.519 14.633 -4.227 1.00 45.50 107 TYR A N 1
ATOM 849 C CA . TYR A 1 107 ? 10.793 16.056 -4.481 1.00 45.50 107 TYR A CA 1
ATOM 850 C C . TYR A 1 107 ? 12.289 16.348 -4.338 1.00 45.50 107 TYR A C 1
ATOM 852 O O . TYR A 1 107 ? 12.750 17.309 -4.994 1.00 45.50 107 TYR A O 1
#

Organism: NCBI:txid2838745

Secondary structure (DSSP, 8-state):
-HHHHHHHHHHHHHHHHHHHHHHHHHHHHHHHHHHH-GGGS-TT-TTS-HHHH-HHHHHHHHHHHHHHHHHHHHHHH-TTSTTHHHHHHHHHHHHHHHHHHHHHHT-

Foldseek 3Di:
DVVVVVVVLLVVLVVQLVVLVVQLVVLVVVLVVCVVCVVVAQACDPPPDQCRPHPVSVNVVSVVSNVLSVVLNVLSVVVVDPCSSVVNVVSVVVVVVVVVVVVVVVD

pLDDT: mean 89.65, std 10.37, range [45.5, 98.19]